Protein AF-A0A7W4H7L4-F1 (afdb_monomer_lite)

pLDDT: mean 72.93, std 10.66, range [43.88, 87.19]

Sequence (113 aa):
MLRQSKQPKKKPKYQSTIKRTLHYFLKANWKYKWYAIALLIVTPIVIFVRQILSPLVIANVIGILSSAGPEDFINNGNIFQIPLVQKILPQGIFLFLCQLVGSAIFGNLRVYL

Secondary structure (DSSP, 8-state):
------PPP-------HHHHHHHHHHHHGGGGHHHHHHHHHHHHHHHHIIIIIHHHHHHHHHHHHHT--GGGT--SS-GGG-HHHHHHHHHHHHHHHHHHHHHHHHHHHHHH-

Structure (mmCIF, N/CA/C/O backbone):
data_AF-A0A7W4H7L4-F1
#
_entry.id   AF-A0A7W4H7L4-F1
#
loop_
_atom_site.group_PDB
_atom_site.id
_atom_site.type_symbol
_atom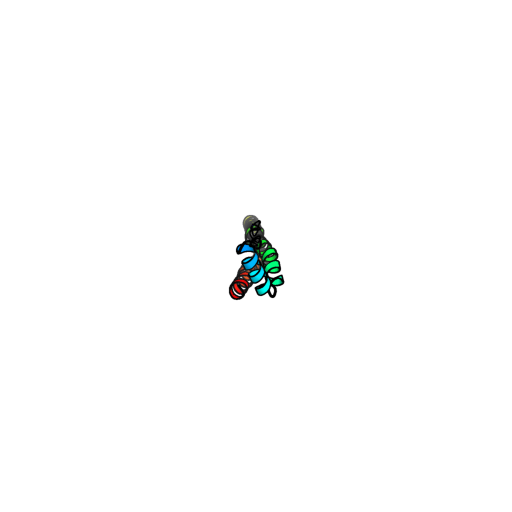_site.label_atom_id
_atom_site.label_alt_id
_atom_site.label_comp_id
_atom_site.label_asym_id
_atom_site.label_entity_id
_atom_site.label_seq_id
_atom_site.pdbx_PDB_ins_code
_atom_site.Cartn_x
_atom_site.Cartn_y
_atom_site.Cartn_z
_atom_site.occupancy
_atom_site.B_iso_or_equiv
_atom_site.auth_seq_id
_atom_site.auth_comp_id
_atom_site.auth_asym_id
_atom_site.auth_atom_id
_atom_site.pdbx_PDB_model_num
ATOM 1 N N . MET A 1 1 ? -50.393 24.344 62.918 1.00 46.78 1 MET A N 1
ATOM 2 C CA . MET A 1 1 ? -49.789 23.217 62.169 1.00 46.78 1 MET A CA 1
ATOM 3 C C . MET A 1 1 ? -49.052 23.770 60.954 1.00 46.78 1 MET A C 1
ATOM 5 O O . MET A 1 1 ? -49.694 24.201 60.005 1.00 46.78 1 MET A O 1
ATOM 9 N N . LEU A 1 2 ? -47.720 23.846 61.007 1.00 49.31 2 LEU A N 1
ATOM 10 C CA . LEU A 1 2 ? -46.892 24.377 59.915 1.00 49.31 2 LEU A CA 1
ATOM 11 C C . LEU A 1 2 ? -46.731 23.305 58.823 1.00 49.31 2 LEU A C 1
ATOM 13 O O . LEU A 1 2 ? -46.200 22.227 59.084 1.00 49.31 2 LEU A O 1
ATOM 17 N N . ARG A 1 3 ? -47.212 23.584 57.603 1.00 56.03 3 ARG A N 1
ATOM 18 C CA . ARG A 1 3 ? -47.031 22.711 56.431 1.00 56.03 3 ARG A CA 1
ATOM 19 C C . ARG A 1 3 ? -45.551 22.689 56.046 1.00 56.03 3 ARG A C 1
ATOM 21 O O . ARG A 1 3 ? -45.026 23.686 55.559 1.00 56.03 3 ARG A O 1
ATOM 28 N N . GLN A 1 4 ? -44.888 21.549 56.231 1.00 56.50 4 GLN A N 1
ATOM 29 C CA . GLN A 1 4 ? -43.551 21.331 55.685 1.00 56.50 4 GLN A CA 1
ATOM 30 C C . GLN A 1 4 ? -43.611 21.332 54.151 1.00 56.50 4 GLN A C 1
ATOM 32 O O . GLN A 1 4 ? -44.247 20.481 53.527 1.00 56.50 4 GLN A O 1
ATOM 37 N N . SER A 1 5 ? -42.936 22.310 53.552 1.00 58.16 5 SER A N 1
ATOM 38 C CA . SER A 1 5 ? -42.628 22.360 52.124 1.00 58.16 5 SER A CA 1
ATOM 39 C C . SER A 1 5 ? -41.819 21.114 51.739 1.00 58.16 5 SER A C 1
ATOM 41 O O . SER A 1 5 ? -40.677 20.941 52.168 1.00 58.16 5 SER A O 1
ATOM 43 N N . LYS A 1 6 ? -42.419 20.210 50.951 1.00 61.72 6 LYS A N 1
ATOM 44 C CA . LYS A 1 6 ? -41.695 19.097 50.323 1.00 61.72 6 LYS A CA 1
ATOM 45 C C . LYS A 1 6 ? -40.703 19.694 49.328 1.00 61.72 6 LYS A C 1
ATOM 47 O O . LYS A 1 6 ? -41.104 20.149 48.259 1.00 61.72 6 LYS A O 1
ATOM 52 N N . GLN A 1 7 ? -39.415 19.675 49.666 1.00 65.56 7 GLN A N 1
ATOM 53 C CA . GLN A 1 7 ? -38.375 20.067 48.721 1.00 65.56 7 GLN A CA 1
ATOM 54 C C . GLN A 1 7 ? -38.449 19.201 47.449 1.00 65.56 7 GLN A C 1
ATOM 56 O O . GLN A 1 7 ? -38.668 17.986 47.541 1.00 65.56 7 GLN A O 1
ATOM 61 N N . PRO A 1 8 ? -38.268 19.789 46.253 1.00 59.06 8 PRO A N 1
ATOM 62 C CA . PRO A 1 8 ? -38.293 19.035 45.011 1.00 59.06 8 PRO A CA 1
ATOM 63 C C . PRO A 1 8 ? -37.125 18.044 44.995 1.00 59.06 8 PRO A C 1
ATOM 65 O O . PRO A 1 8 ? -35.958 18.430 45.074 1.00 59.06 8 PRO A O 1
ATOM 68 N N . LYS A 1 9 ? -37.435 16.745 44.883 1.00 63.28 9 LYS A N 1
ATOM 69 C CA . LYS A 1 9 ? -36.433 15.693 44.664 1.00 63.28 9 LYS A CA 1
ATOM 70 C C . LYS A 1 9 ? -35.585 16.086 43.449 1.00 63.28 9 LYS A C 1
ATOM 72 O O . LYS A 1 9 ? -36.120 16.203 42.345 1.00 63.28 9 LYS A O 1
ATOM 77 N N . LYS A 1 10 ? -34.275 16.294 43.645 1.00 58.47 10 LYS A N 1
ATOM 78 C CA . LYS A 1 10 ? -33.313 16.523 42.554 1.00 58.47 10 LYS A CA 1
ATOM 79 C C . LYS A 1 10 ? -33.502 15.418 41.512 1.00 58.47 10 LYS A C 1
ATOM 81 O O . LYS A 1 10 ? -33.266 14.248 41.808 1.00 58.47 10 LYS A O 1
ATOM 86 N N . LYS A 1 11 ? -33.950 15.782 40.304 1.00 57.66 11 LYS A N 1
ATOM 87 C CA . LYS A 1 11 ? -34.013 14.847 39.174 1.00 57.66 11 LYS A CA 1
ATOM 88 C C . LYS A 1 11 ? -32.600 14.284 38.966 1.00 57.66 11 LYS A C 1
ATOM 90 O O . LYS A 1 11 ? -31.651 15.074 39.017 1.00 57.66 11 LYS A O 1
ATOM 95 N N . PRO A 1 12 ? -32.427 12.962 38.771 1.00 58.09 12 PRO A N 1
ATOM 96 C CA . PRO A 1 12 ? -31.110 12.407 38.497 1.00 58.09 12 PRO A CA 1
ATOM 97 C C . PRO A 1 12 ? -30.543 13.163 37.300 1.00 58.09 12 PRO A C 1
ATOM 99 O O . PRO A 1 12 ? -31.229 13.337 36.291 1.00 58.09 12 PRO A O 1
ATOM 102 N N . LYS A 1 13 ? -29.329 13.697 37.460 1.00 57.81 13 LYS A N 1
ATOM 103 C CA . LYS A 1 13 ? -28.615 14.438 36.421 1.00 57.81 13 LYS A CA 1
ATOM 104 C C . LYS A 1 13 ? -28.543 13.491 35.228 1.00 57.81 13 LYS A C 1
ATOM 106 O O . LYS A 1 13 ? -27.783 12.528 35.288 1.00 57.81 13 LYS A O 1
ATOM 111 N N . TYR A 1 14 ? -29.397 13.697 34.222 1.00 54.53 14 TYR A N 1
ATOM 112 C CA . TYR A 1 14 ? -29.407 12.900 33.002 1.00 54.53 14 TYR A CA 1
ATOM 113 C C . TYR A 1 14 ? -27.985 12.986 32.453 1.00 54.53 14 TYR A C 1
ATOM 115 O O . TYR A 1 14 ? -27.587 14.010 31.896 1.00 54.53 14 TYR A O 1
ATOM 123 N N . GLN A 1 15 ? -27.169 11.953 32.685 1.00 59.53 15 GLN A N 1
ATOM 124 C CA . GLN A 1 15 ? -25.965 11.782 31.897 1.00 59.53 15 GLN A CA 1
ATOM 125 C C . GLN A 1 15 ? -26.483 11.750 30.469 1.00 59.53 15 GLN A C 1
ATOM 127 O O . GLN A 1 15 ? -27.313 10.895 30.159 1.00 59.53 15 GLN A O 1
ATOM 132 N N . SER A 1 16 ? -26.102 12.774 29.697 1.00 68.69 16 SER A N 1
ATOM 133 C CA . SER A 1 16 ? -26.585 13.041 28.343 1.00 68.69 16 SER A CA 1
ATOM 134 C C . SER A 1 16 ? -26.885 11.731 27.627 1.00 68.69 16 SER A C 1
ATOM 136 O O . SER A 1 16 ? -26.043 10.8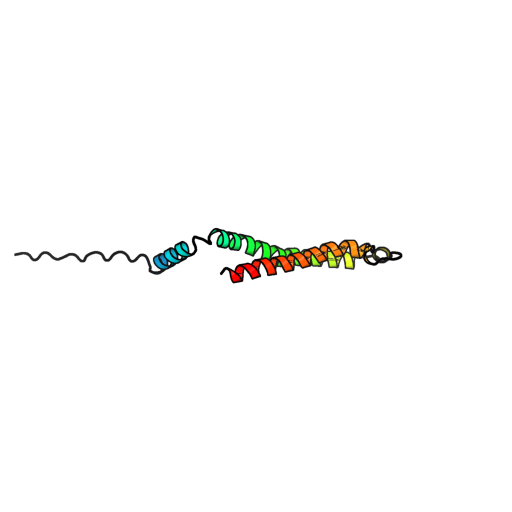33 27.653 1.00 68.69 16 SER A O 1
ATOM 138 N N . THR A 1 17 ? -28.064 11.597 27.020 1.00 71.69 17 THR A N 1
ATOM 139 C CA . THR A 1 17 ? -28.467 10.407 26.254 1.00 71.69 17 THR A CA 1
ATOM 140 C C . THR A 1 17 ? -27.333 9.923 25.345 1.00 71.69 17 THR A C 1
ATOM 142 O O . THR A 1 17 ? -27.084 8.728 25.259 1.00 71.69 17 THR A O 1
ATOM 145 N N . ILE A 1 18 ? -26.539 10.860 24.814 1.00 73.19 18 ILE A N 1
ATOM 146 C CA . ILE A 1 18 ? -25.307 10.632 24.052 1.00 73.19 18 ILE A CA 1
ATOM 147 C C . ILE A 1 18 ? -24.288 9.767 24.810 1.00 73.19 18 ILE A C 1
ATOM 149 O O . ILE A 1 18 ? -23.780 8.807 24.246 1.00 73.19 18 ILE A O 1
ATOM 153 N N . LYS A 1 19 ? -24.001 10.040 26.090 1.00 73.94 19 LYS A N 1
ATOM 154 C CA . LYS A 1 19 ? -23.099 9.213 26.914 1.00 73.94 19 LYS A CA 1
ATOM 155 C C . LYS A 1 19 ? -23.636 7.798 27.102 1.00 73.94 19 LYS A C 1
ATOM 157 O O . LYS A 1 19 ? -22.854 6.854 27.054 1.00 73.94 19 LYS A O 1
ATOM 162 N N . ARG A 1 20 ? -24.949 7.639 27.302 1.00 73.06 20 ARG A N 1
ATOM 163 C CA . ARG A 1 20 ? -25.569 6.312 27.454 1.00 73.06 20 ARG A CA 1
ATOM 164 C C . ARG A 1 20 ? -25.500 5.533 26.144 1.00 73.06 20 ARG A C 1
ATOM 166 O O . ARG A 1 20 ? -25.060 4.390 26.151 1.00 73.06 20 ARG A O 1
ATOM 173 N N . THR A 1 21 ? -25.847 6.168 25.028 1.00 77.94 21 THR A N 1
ATOM 174 C CA . THR A 1 21 ? -25.764 5.572 23.690 1.00 77.94 21 THR A CA 1
ATOM 175 C C . THR A 1 21 ? -24.326 5.214 23.329 1.00 77.94 21 THR A C 1
ATOM 177 O O . THR A 1 21 ? -24.070 4.089 22.914 1.00 77.94 21 THR A O 1
ATOM 180 N N . LEU A 1 22 ? -23.367 6.110 23.576 1.00 76.25 22 LEU A N 1
ATOM 181 C CA . LEU A 1 22 ? -21.948 5.858 23.330 1.00 76.25 22 LEU A CA 1
ATOM 182 C C . LEU A 1 22 ? -21.419 4.717 24.209 1.00 76.25 22 LEU A C 1
ATOM 184 O O . LEU A 1 22 ? -20.654 3.885 23.734 1.00 76.25 22 LEU A O 1
ATOM 188 N N . HIS A 1 23 ? -21.861 4.630 25.467 1.00 78.31 23 HIS A N 1
ATOM 189 C CA . HIS A 1 23 ? -21.506 3.526 26.356 1.00 78.31 23 HIS A CA 1
ATOM 190 C C . HIS A 1 23 ? -22.032 2.179 25.845 1.00 78.31 23 HIS A C 1
ATOM 192 O O . HIS A 1 23 ? -21.267 1.216 25.797 1.00 78.31 23 HIS A O 1
ATOM 198 N N . TYR A 1 24 ? -23.296 2.100 25.413 1.00 78.00 24 TYR A N 1
ATOM 199 C CA . TYR A 1 24 ? -23.836 0.874 24.818 1.00 78.00 24 TYR A CA 1
ATOM 200 C C . TYR A 1 24 ? -23.149 0.526 23.496 1.00 78.00 24 TYR A C 1
ATOM 202 O O . TYR A 1 24 ? -22.828 -0.639 23.277 1.00 78.00 24 TYR A O 1
ATOM 210 N N . PHE A 1 25 ? -22.843 1.522 22.665 1.00 73.81 25 PHE A N 1
ATOM 211 C CA . PHE A 1 25 ? -22.116 1.333 21.413 1.00 73.81 25 PHE A CA 1
ATOM 212 C C . PHE A 1 25 ? -20.698 0.795 21.653 1.00 73.81 25 PHE A C 1
ATOM 214 O O . PHE A 1 25 ? -20.293 -0.180 21.029 1.00 73.81 25 PHE A O 1
ATOM 221 N N . LEU A 1 26 ? -19.961 1.363 22.612 1.00 73.25 26 LEU A N 1
ATOM 222 C CA . LEU A 1 26 ? -18.634 0.887 23.018 1.00 73.25 26 LEU A CA 1
ATOM 223 C C . LEU A 1 26 ? -18.672 -0.489 23.683 1.00 73.25 26 LEU A C 1
ATOM 225 O O . LEU A 1 26 ? -17.718 -1.250 23.542 1.00 73.25 26 LEU A O 1
ATOM 229 N N . LYS A 1 27 ? -19.740 -0.809 24.423 1.00 78.44 27 LYS A N 1
ATOM 230 C CA . LYS A 1 27 ? -19.918 -2.116 25.065 1.00 78.44 27 LYS A CA 1
ATOM 231 C C . LYS A 1 27 ? -20.234 -3.202 24.035 1.00 78.44 27 LYS A C 1
ATOM 233 O O . LYS A 1 27 ? -19.642 -4.272 24.101 1.00 78.44 27 LYS A O 1
ATOM 238 N N . ALA A 1 28 ? -21.097 -2.911 23.063 1.00 74.75 28 ALA A N 1
ATOM 239 C CA . ALA A 1 28 ? -21.418 -3.819 21.962 1.00 74.75 28 ALA A CA 1
ATOM 240 C C . ALA A 1 28 ? -20.212 -4.033 21.033 1.00 74.75 28 ALA A C 1
ATOM 242 O O . ALA A 1 28 ? -19.880 -5.164 20.688 1.00 74.75 28 ALA A O 1
ATOM 243 N N . ASN A 1 29 ? -19.484 -2.959 20.719 1.00 69.19 29 ASN A N 1
ATOM 244 C CA . ASN A 1 29 ? -18.285 -3.011 19.884 1.00 69.19 29 ASN A CA 1
ATOM 245 C C . ASN A 1 29 ? -17.005 -3.343 20.665 1.00 69.19 29 ASN A C 1
ATOM 247 O O . ASN A 1 29 ? -15.917 -3.329 20.090 1.00 69.19 29 ASN A O 1
ATOM 251 N N . TRP A 1 30 ? -17.099 -3.689 21.959 1.00 71.94 30 TRP A N 1
ATOM 252 C CA . TRP A 1 30 ? -15.927 -4.041 22.770 1.00 71.94 30 TRP A CA 1
ATOM 253 C C . TRP A 1 30 ? -15.180 -5.247 22.184 1.00 71.94 30 TRP A C 1
ATOM 255 O O . TRP A 1 30 ? -13.953 -5.309 22.230 1.00 71.94 30 TRP A O 1
ATOM 265 N N . LYS A 1 31 ? -15.920 -6.163 21.552 1.00 74.69 31 LYS A N 1
ATOM 266 C CA . LYS A 1 31 ? -15.378 -7.332 20.850 1.00 74.69 31 LYS A CA 1
ATOM 267 C C . LYS A 1 31 ? -14.486 -6.956 19.653 1.00 74.69 31 LYS A C 1
ATOM 269 O O . LYS A 1 31 ? -13.560 -7.695 19.341 1.00 74.69 31 LYS A O 1
ATOM 274 N N . TYR A 1 32 ? -14.710 -5.791 19.039 1.00 69.94 32 TYR A N 1
ATOM 275 C CA . TYR A 1 32 ? -14.014 -5.324 17.832 1.00 69.94 32 TYR A CA 1
ATOM 276 C C . TYR A 1 32 ? -13.005 -4.202 18.094 1.00 69.94 32 TYR A C 1
ATOM 278 O O . TYR A 1 32 ? -12.489 -3.593 17.165 1.00 69.94 32 TYR A O 1
ATOM 286 N N . LYS A 1 33 ? -12.675 -3.918 19.355 1.00 73.06 33 LYS A N 1
ATOM 287 C CA . LYS A 1 33 ? -11.742 -2.837 19.716 1.00 73.06 33 LYS A CA 1
ATOM 288 C C . LYS A 1 33 ? -10.381 -2.955 19.058 1.00 73.06 3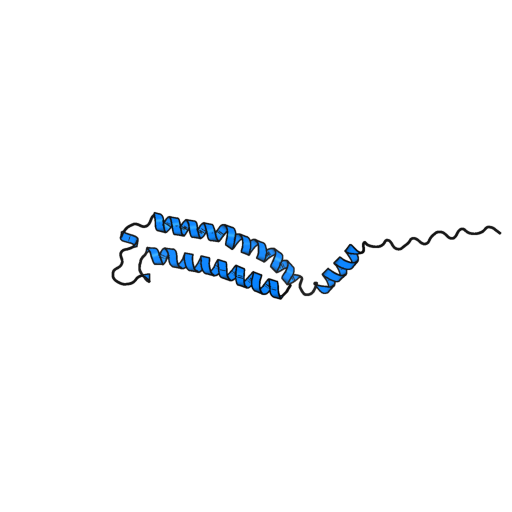3 LYS A C 1
ATOM 290 O O . LYS A 1 33 ? -9.846 -1.963 18.578 1.00 73.06 33 LYS A O 1
ATOM 295 N N . TRP A 1 34 ? -9.852 -4.171 19.017 1.00 76.19 34 TRP A N 1
ATOM 296 C CA . TRP A 1 34 ? -8.584 -4.462 18.361 1.00 76.19 34 TRP A CA 1
ATOM 297 C C . TRP A 1 34 ? -8.672 -4.261 16.849 1.00 76.19 34 TRP A C 1
ATOM 299 O O . TRP A 1 34 ? -7.746 -3.708 16.270 1.00 76.19 34 TRP A O 1
ATOM 309 N N . TYR A 1 35 ? -9.812 -4.592 16.235 1.00 74.50 35 TYR A N 1
ATOM 310 C CA . TYR A 1 35 ? -10.072 -4.299 14.824 1.00 74.50 35 TYR A CA 1
ATOM 311 C C . TYR A 1 35 ? -10.167 -2.798 14.561 1.00 74.50 35 TYR A C 1
ATOM 313 O O . TYR A 1 35 ? -9.582 -2.329 13.597 1.00 74.50 35 TYR A O 1
ATOM 321 N N . ALA A 1 36 ? -10.830 -2.028 15.427 1.00 74.19 36 ALA A N 1
ATOM 322 C CA . ALA A 1 36 ? -10.928 -0.576 15.291 1.00 74.19 36 ALA A CA 1
ATOM 323 C C . ALA A 1 36 ? -9.565 0.123 15.455 1.00 74.19 36 ALA A C 1
ATOM 325 O O . ALA A 1 36 ? -9.254 1.046 14.706 1.00 74.19 36 ALA A O 1
ATOM 326 N N . ILE A 1 37 ? -8.732 -0.332 16.398 1.00 79.31 37 ILE A N 1
ATOM 327 C CA . ILE A 1 37 ? -7.359 0.169 16.579 1.00 79.31 37 ILE A CA 1
ATOM 328 C C . ILE A 1 37 ? -6.487 -0.221 15.382 1.00 79.31 37 ILE A C 1
ATOM 330 O O . ILE A 1 37 ? -5.775 0.626 14.846 1.00 79.31 37 ILE A O 1
ATOM 334 N N . ALA A 1 38 ? -6.581 -1.472 14.924 1.00 79.81 38 ALA A N 1
ATOM 335 C CA . ALA A 1 38 ? -5.905 -1.919 13.713 1.00 79.81 38 ALA A CA 1
ATOM 336 C C . ALA A 1 38 ? -6.344 -1.081 12.506 1.00 79.81 38 ALA A C 1
ATOM 338 O O . ALA A 1 38 ? -5.494 -0.637 11.752 1.00 79.81 38 ALA A O 1
ATOM 339 N N . LEU A 1 39 ? -7.635 -0.762 12.372 1.00 78.19 39 LEU A N 1
ATOM 340 C CA . LEU A 1 39 ? -8.161 0.148 11.350 1.00 78.19 39 LEU A CA 1
ATOM 341 C C . LEU A 1 39 ? -7.468 1.507 11.414 1.00 78.19 39 LEU A C 1
ATOM 343 O O . LEU A 1 39 ? -6.977 2.002 10.405 1.00 78.19 39 LEU A O 1
ATOM 347 N N . LEU A 1 40 ? -7.430 2.102 12.607 1.00 82.44 40 LEU A N 1
ATOM 348 C CA . LEU A 1 40 ? -6.901 3.442 12.841 1.00 82.44 40 LEU A CA 1
ATOM 349 C C . LEU A 1 40 ? -5.416 3.552 12.494 1.00 82.44 40 LEU A C 1
ATOM 351 O O . LEU A 1 40 ? -4.984 4.603 12.036 1.00 82.44 40 LEU A O 1
ATOM 355 N N . ILE A 1 41 ? -4.654 2.476 12.690 1.00 83.06 41 ILE A N 1
ATOM 356 C CA . ILE A 1 41 ? -3.217 2.428 12.397 1.00 83.06 41 ILE A CA 1
ATOM 357 C C . ILE A 1 41 ? -2.964 2.009 10.943 1.00 83.06 41 ILE A C 1
ATOM 359 O O . ILE A 1 41 ? -2.163 2.626 10.248 1.00 83.06 41 ILE A O 1
ATOM 363 N N . VAL A 1 42 ? -3.659 0.985 10.448 1.00 81.88 42 VAL A N 1
ATOM 364 C CA . VAL A 1 42 ? -3.448 0.431 9.103 1.00 81.88 42 VAL A CA 1
ATOM 365 C C . VAL A 1 42 ? -3.935 1.398 8.025 1.00 81.88 42 VAL A C 1
ATOM 367 O O . VAL A 1 42 ? -3.281 1.538 6.998 1.00 81.88 42 VAL A O 1
ATOM 370 N N . THR A 1 43 ? -5.034 2.119 8.257 1.00 81.25 43 THR A N 1
ATOM 371 C CA . THR A 1 43 ? -5.594 3.076 7.286 1.00 81.25 43 THR A CA 1
ATOM 372 C C . THR A 1 43 ? -4.585 4.149 6.849 1.00 81.25 43 THR A C 1
ATOM 374 O O . THR A 1 43 ? -4.336 4.245 5.645 1.00 81.25 43 THR A O 1
ATOM 377 N N . PRO A 1 44 ? -3.953 4.935 7.747 1.00 84.62 44 PRO A N 1
ATOM 378 C CA . PRO A 1 44 ? -2.970 5.938 7.338 1.00 84.62 44 PRO A CA 1
ATOM 379 C C . PRO A 1 44 ? -1.724 5.317 6.701 1.00 84.62 44 PRO A C 1
ATOM 381 O O . PRO A 1 44 ? -1.184 5.898 5.765 1.00 84.62 44 PRO A O 1
ATOM 384 N N . ILE A 1 45 ? -1.302 4.123 7.131 1.00 84.56 45 ILE A N 1
ATOM 385 C CA . ILE A 1 45 ? -0.179 3.403 6.512 1.00 84.56 45 ILE A CA 1
ATOM 386 C C . ILE A 1 45 ? -0.512 3.039 5.062 1.00 84.56 45 ILE A C 1
ATOM 388 O O . ILE A 1 45 ? 0.275 3.310 4.159 1.00 84.56 45 ILE A O 1
ATOM 392 N N . VAL A 1 46 ? -1.689 2.467 4.807 1.00 82.31 46 VAL A N 1
ATOM 393 C CA . VAL A 1 46 ? -2.102 2.097 3.446 1.00 82.31 46 VAL A CA 1
ATOM 394 C C . VAL A 1 46 ? -2.263 3.340 2.568 1.00 82.31 46 VAL A C 1
ATOM 396 O O . VAL A 1 46 ? -1.868 3.319 1.401 1.00 82.31 46 VAL A O 1
ATOM 399 N N . ILE A 1 47 ? -2.794 4.436 3.121 1.00 83.56 47 ILE A N 1
ATOM 400 C CA . ILE A 1 47 ? -2.867 5.724 2.420 1.00 83.56 47 ILE A CA 1
ATOM 401 C C . ILE A 1 47 ? -1.458 6.217 2.076 1.00 83.56 47 ILE A C 1
ATOM 403 O O . ILE A 1 47 ? -1.219 6.573 0.928 1.00 83.56 47 ILE A O 1
ATOM 407 N N . PHE A 1 48 ? -0.511 6.177 3.013 1.00 85.25 48 PHE A N 1
ATOM 408 C CA . PHE A 1 48 ? 0.880 6.574 2.783 1.00 85.25 48 PHE A CA 1
ATOM 409 C C . PHE A 1 48 ? 1.541 5.741 1.673 1.00 85.25 48 PHE A C 1
ATOM 411 O O . PHE A 1 48 ? 2.128 6.289 0.740 1.00 85.25 48 PHE A O 1
ATOM 418 N N . VAL A 1 49 ? 1.384 4.415 1.711 1.00 84.06 49 VAL A N 1
ATOM 419 C CA . VAL A 1 49 ? 1.947 3.512 0.696 1.00 84.06 49 VAL A CA 1
ATOM 420 C C . VAL A 1 49 ? 1.378 3.802 -0.701 1.00 84.06 49 VAL A C 1
ATOM 422 O O . VAL A 1 49 ? 2.112 3.851 -1.693 1.00 84.06 49 VAL A O 1
ATOM 425 N N . ARG A 1 50 ? 0.069 4.048 -0.802 1.00 80.00 50 ARG A N 1
ATOM 426 C CA . ARG A 1 50 ? -0.574 4.351 -2.089 1.00 80.00 50 ARG A CA 1
ATOM 427 C C . ARG A 1 50 ? -0.290 5.759 -2.598 1.00 80.00 50 ARG A C 1
ATOM 429 O O . ARG A 1 50 ? -0.085 5.923 -3.791 1.00 80.00 50 ARG A O 1
ATOM 436 N N . GLN A 1 51 ? -0.312 6.763 -1.728 1.00 83.00 51 GLN A N 1
ATOM 437 C CA . GLN A 1 51 ? -0.275 8.167 -2.144 1.00 83.00 51 GLN A CA 1
ATOM 438 C C . GLN A 1 51 ? 1.137 8.748 -2.202 1.00 83.00 51 GLN A C 1
ATOM 440 O O . GLN A 1 51 ? 1.342 9.737 -2.891 1.00 83.00 51 GLN A O 1
ATOM 445 N N . ILE A 1 52 ? 2.108 8.164 -1.493 1.00 84.38 52 ILE A N 1
ATOM 446 C CA . ILE A 1 52 ? 3.475 8.705 -1.416 1.00 84.38 52 ILE A CA 1
ATOM 447 C C . ILE A 1 52 ? 4.479 7.724 -2.018 1.00 84.38 52 ILE A C 1
ATOM 449 O O . ILE A 1 52 ? 5.209 8.081 -2.942 1.00 84.38 52 ILE A O 1
ATOM 453 N N . LEU A 1 53 ? 4.484 6.467 -1.563 1.00 83.31 53 LEU A N 1
ATOM 454 C CA . LEU A 1 53 ? 5.423 5.457 -2.071 1.00 83.31 53 LEU A CA 1
ATOM 455 C C . LEU A 1 53 ? 5.153 5.081 -3.531 1.00 83.31 53 LEU A C 1
ATOM 457 O O . LEU A 1 53 ? 6.100 4.954 -4.301 1.00 83.31 53 LEU A O 1
ATOM 461 N N . SER A 1 54 ? 3.888 4.924 -3.938 1.00 81.81 54 SER A N 1
ATOM 462 C CA . SER A 1 54 ? 3.587 4.538 -5.326 1.00 81.81 54 SER A CA 1
ATOM 463 C C . SER A 1 54 ? 4.040 5.602 -6.343 1.00 81.81 54 SER A C 1
ATOM 465 O O . SER A 1 54 ? 4.760 5.238 -7.273 1.00 81.81 54 SER A O 1
ATOM 467 N N . PRO A 1 55 ? 3.737 6.908 -6.173 1.00 86.31 55 PRO A N 1
ATOM 468 C CA . PRO A 1 55 ? 4.269 7.945 -7.061 1.00 86.31 55 PRO A CA 1
ATOM 469 C C . PRO A 1 55 ? 5.796 8.031 -7.058 1.00 86.31 55 PRO A C 1
ATOM 471 O O . PRO A 1 55 ? 6.388 8.254 -8.109 1.00 86.31 55 PRO A O 1
ATOM 474 N N . LEU A 1 56 ? 6.442 7.812 -5.909 1.00 87.19 56 LEU A N 1
ATOM 475 C CA . LEU A 1 56 ? 7.902 7.823 -5.807 1.00 87.19 56 LEU A CA 1
ATOM 476 C C . LEU A 1 56 ? 8.543 6.702 -6.638 1.00 87.19 56 LEU A C 1
ATOM 478 O O . LEU A 1 56 ? 9.511 6.934 -7.358 1.00 87.19 56 LEU A O 1
ATOM 482 N N . VAL A 1 57 ? 7.982 5.493 -6.573 1.00 86.00 57 VAL A N 1
ATOM 483 C CA . VAL A 1 57 ? 8.457 4.361 -7.379 1.00 86.00 57 VAL A CA 1
ATOM 484 C C . VAL A 1 57 ? 8.205 4.613 -8.864 1.00 86.00 57 VAL A C 1
ATOM 486 O O . VAL A 1 57 ? 9.089 4.356 -9.671 1.00 86.00 57 VAL A O 1
ATOM 489 N N . ILE A 1 58 ? 7.055 5.185 -9.233 1.00 84.75 58 ILE A N 1
ATOM 490 C CA . ILE A 1 58 ? 6.770 5.573 -10.624 1.00 84.75 58 ILE A CA 1
ATOM 491 C C . ILE A 1 58 ? 7.784 6.611 -11.121 1.00 84.75 58 ILE A C 1
ATOM 493 O O . ILE A 1 58 ? 8.307 6.466 -12.223 1.00 84.75 58 ILE A O 1
ATOM 497 N N . ALA A 1 59 ? 8.113 7.618 -10.310 1.00 87.00 59 ALA A N 1
ATOM 498 C CA . ALA A 1 59 ? 9.132 8.606 -10.654 1.00 87.00 59 ALA A CA 1
ATOM 499 C C . ALA A 1 59 ? 10.504 7.952 -10.878 1.00 87.00 59 ALA A C 1
ATOM 501 O O . ALA A 1 59 ? 11.207 8.313 -11.819 1.00 87.00 59 ALA A O 1
ATOM 502 N N . ASN A 1 60 ? 10.857 6.947 -10.072 1.00 86.19 60 ASN A N 1
ATOM 503 C CA . ASN A 1 60 ? 12.090 6.186 -10.253 1.00 86.19 60 ASN A CA 1
ATOM 504 C C . ASN A 1 60 ? 12.077 5.343 -11.541 1.00 86.19 60 ASN A C 1
ATOM 506 O O . ASN A 1 60 ? 13.062 5.343 -12.273 1.00 86.19 60 ASN A O 1
ATOM 510 N N . VAL A 1 61 ? 10.957 4.681 -11.864 1.00 83.88 61 VAL A N 1
ATOM 511 C CA . VAL A 1 61 ? 10.784 3.956 -13.138 1.00 83.88 61 VAL A CA 1
ATOM 512 C C . VAL A 1 61 ? 10.960 4.908 -14.322 1.00 83.88 61 VAL A C 1
ATOM 514 O O . VAL A 1 61 ? 11.697 4.596 -15.253 1.00 83.88 61 VAL A O 1
ATOM 517 N N . ILE A 1 62 ? 10.319 6.081 -14.279 1.00 84.06 62 ILE A N 1
ATOM 518 C CA . ILE A 1 62 ? 10.446 7.109 -15.321 1.00 84.06 62 ILE A CA 1
ATOM 519 C C . ILE A 1 62 ? 11.893 7.597 -15.417 1.00 84.06 62 ILE A C 1
ATOM 521 O O . ILE A 1 62 ? 12.404 7.738 -16.522 1.00 84.06 62 ILE A O 1
ATOM 525 N N . GLY A 1 63 ? 12.569 7.807 -14.286 1.00 8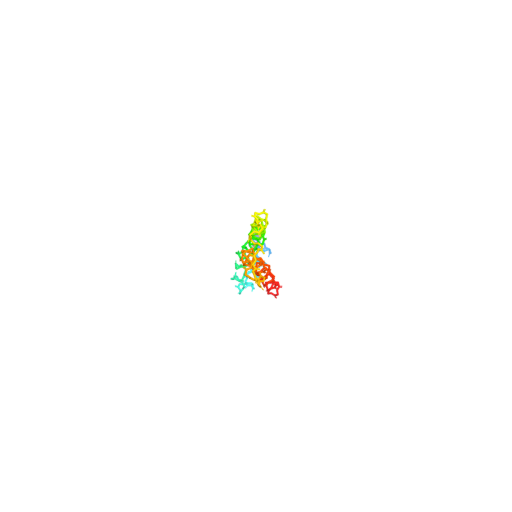3.38 63 GLY A N 1
ATOM 526 C CA . GLY A 1 63 ? 13.981 8.182 -14.246 1.00 83.38 63 GLY A CA 1
ATOM 527 C C . GLY A 1 63 ? 14.875 7.148 -14.929 1.00 83.38 63 GLY A C 1
ATOM 528 O O . GLY A 1 63 ? 15.657 7.509 -15.801 1.00 83.38 63 GLY A O 1
ATOM 529 N N . ILE A 1 64 ? 14.696 5.864 -14.604 1.00 82.12 64 ILE A N 1
ATOM 530 C CA . ILE A 1 64 ? 15.437 4.747 -15.209 1.00 82.12 64 ILE A CA 1
ATOM 531 C C . ILE A 1 64 ? 15.169 4.654 -16.716 1.00 82.12 64 ILE A C 1
ATOM 533 O O . ILE A 1 64 ? 16.101 4.444 -17.485 1.00 82.12 64 ILE A O 1
ATOM 537 N N . LEU A 1 65 ? 13.915 4.827 -17.145 1.00 80.81 65 LEU A N 1
ATOM 538 C CA . LEU A 1 65 ? 13.546 4.852 -18.564 1.00 80.81 65 LEU A CA 1
ATOM 539 C C . LEU A 1 65 ? 14.145 6.060 -19.292 1.00 80.81 65 LEU A C 1
ATOM 541 O O . LEU A 1 65 ? 14.594 5.932 -20.425 1.00 80.81 65 LEU A O 1
ATOM 545 N N . SER A 1 66 ? 14.161 7.224 -18.643 1.00 78.81 66 SER A N 1
ATOM 546 C CA . SER A 1 66 ? 14.696 8.465 -19.203 1.00 78.81 66 SER A CA 1
ATOM 547 C C . SER A 1 66 ? 16.221 8.473 -19.281 1.00 78.81 66 SER A C 1
ATOM 549 O O . SER A 1 66 ? 16.766 9.194 -20.112 1.00 78.81 66 SER A O 1
ATOM 551 N N . SER A 1 67 ? 16.908 7.728 -18.413 1.00 80.12 67 SER A N 1
ATOM 552 C CA . SER A 1 67 ? 18.368 7.598 -18.414 1.00 80.12 67 SER A CA 1
ATOM 553 C C . SER A 1 67 ? 18.867 6.368 -19.175 1.00 80.12 67 SER A C 1
ATOM 555 O O . SER A 1 67 ? 20.071 6.129 -19.184 1.00 80.12 67 SER A O 1
ATOM 557 N N . ALA A 1 68 ? 17.970 5.552 -19.737 1.00 76.50 68 ALA A N 1
ATOM 558 C CA . ALA A 1 68 ? 18.338 4.310 -20.407 1.00 76.50 68 ALA A CA 1
ATOM 559 C C . ALA A 1 68 ? 19.093 4.601 -21.712 1.00 76.50 68 ALA A C 1
ATOM 561 O O . ALA A 1 68 ? 18.564 5.255 -22.614 1.00 76.50 68 ALA A O 1
ATOM 562 N N . GLY A 1 69 ? 20.325 4.101 -21.807 1.00 74.94 69 GLY A N 1
ATOM 563 C CA . GLY A 1 69 ? 21.128 4.149 -23.028 1.00 74.94 69 GLY A CA 1
ATOM 564 C C . GLY A 1 69 ? 20.795 2.992 -23.982 1.00 74.94 69 GLY A C 1
ATOM 565 O O . GLY A 1 69 ? 20.166 2.017 -23.563 1.00 74.94 69 GLY A O 1
ATOM 566 N N . PRO A 1 70 ? 21.208 3.050 -25.263 1.00 65.00 70 PRO A N 1
ATOM 567 C CA . PRO A 1 70 ? 21.008 1.967 -26.236 1.00 65.00 70 PRO A CA 1
ATOM 568 C C . PRO A 1 70 ? 21.472 0.589 -25.733 1.00 65.00 70 PRO A C 1
ATOM 570 O O . PRO A 1 70 ? 20.836 -0.424 -26.006 1.00 65.00 70 PRO A O 1
ATOM 573 N N . GLU A 1 71 ? 22.545 0.555 -24.949 1.00 69.25 71 GLU A N 1
ATOM 574 C CA . GLU A 1 71 ? 23.136 -0.620 -24.311 1.00 69.25 71 GLU A CA 1
ATOM 575 C C . GLU A 1 71 ? 22.224 -1.311 -23.283 1.00 69.25 71 GLU A C 1
ATOM 577 O O . GLU A 1 71 ? 22.308 -2.527 -23.122 1.00 69.25 71 GLU A O 1
ATOM 582 N N . ASP A 1 72 ? 21.309 -0.583 -22.635 1.00 65.00 72 ASP A N 1
ATOM 583 C CA . ASP A 1 72 ? 20.345 -1.156 -21.685 1.00 65.00 72 ASP A CA 1
ATOM 584 C C . ASP A 1 72 ? 19.209 -1.924 -22.394 1.00 65.00 72 ASP A C 1
ATOM 586 O O . ASP A 1 72 ? 18.474 -2.671 -21.739 1.00 65.00 72 ASP A O 1
ATOM 590 N N . PHE A 1 73 ? 19.067 -1.760 -23.718 1.00 64.44 73 PHE A N 1
ATOM 591 C CA . PHE A 1 73 ? 18.078 -2.445 -24.561 1.00 64.44 73 PHE A CA 1
ATOM 592 C C . PHE A 1 73 ? 18.659 -3.633 -25.342 1.00 64.44 73 PHE A C 1
ATOM 594 O O . PHE A 1 73 ? 17.899 -4.429 -25.896 1.00 64.44 73 PHE A O 1
ATOM 601 N N . ILE A 1 74 ? 19.987 -3.770 -25.402 1.00 61.88 74 ILE A N 1
ATOM 602 C CA . ILE A 1 74 ? 20.657 -4.767 -26.244 1.00 61.88 74 ILE A CA 1
ATOM 603 C C . ILE A 1 74 ? 20.911 -6.046 -25.436 1.00 61.88 74 ILE A C 1
ATOM 605 O O . ILE A 1 74 ? 21.759 -6.087 -24.548 1.00 61.88 74 ILE A O 1
ATOM 609 N N . ASN A 1 75 ? 20.188 -7.123 -25.766 1.00 62.06 75 ASN A N 1
ATOM 610 C CA . ASN A 1 75 ? 20.521 -8.485 -25.341 1.00 62.06 75 ASN A CA 1
ATOM 611 C C . ASN A 1 75 ? 20.113 -9.522 -26.413 1.00 62.06 75 ASN A C 1
ATOM 613 O O . ASN A 1 75 ? 19.085 -9.389 -27.073 1.00 62.06 75 ASN A O 1
ATOM 617 N N . ASN A 1 76 ? 20.926 -10.568 -26.562 1.00 60.09 76 ASN A N 1
ATOM 618 C CA . ASN A 1 76 ? 20.987 -11.522 -27.673 1.00 60.09 76 ASN A CA 1
ATOM 619 C C . ASN A 1 76 ? 19.978 -12.691 -27.618 1.00 60.09 76 ASN A C 1
ATOM 621 O O . ASN A 1 76 ? 20.214 -13.719 -28.251 1.00 60.09 76 ASN A O 1
ATOM 625 N N . GLY A 1 77 ? 18.844 -12.586 -26.913 1.00 63.16 77 GLY A N 1
ATOM 626 C CA . GLY A 1 77 ? 17.842 -13.657 -27.046 1.00 63.16 77 GLY A CA 1
ATOM 627 C C . GLY A 1 77 ? 16.609 -13.659 -26.146 1.00 63.16 77 GLY A C 1
ATOM 628 O O . GLY A 1 77 ? 15.624 -14.282 -26.531 1.00 63.16 77 GLY A O 1
ATOM 629 N N . ASN A 1 78 ? 16.605 -12.995 -24.979 1.00 72.69 78 ASN A N 1
ATOM 630 C CA . ASN A 1 78 ? 15.445 -13.022 -24.075 1.00 72.69 78 ASN A CA 1
ATOM 631 C C . ASN A 1 78 ? 15.102 -11.649 -23.470 1.00 72.69 78 ASN A C 1
ATOM 633 O O . ASN A 1 78 ? 15.946 -10.977 -22.881 1.00 72.69 78 ASN A O 1
ATOM 637 N N . ILE A 1 79 ? 13.820 -11.288 -23.526 1.00 68.94 79 ILE A N 1
ATOM 638 C CA . ILE A 1 79 ? 13.245 -10.035 -23.005 1.00 68.94 79 ILE A CA 1
ATOM 639 C C . ILE A 1 79 ? 13.410 -9.867 -21.486 1.00 68.94 79 ILE A C 1
ATOM 641 O O . ILE A 1 79 ? 13.581 -8.752 -21.007 1.00 68.94 79 ILE A O 1
ATOM 645 N N . PHE A 1 80 ? 13.441 -10.961 -20.718 1.00 69.94 80 PHE A N 1
ATOM 646 C CA . PHE A 1 80 ? 13.674 -10.918 -19.263 1.00 69.94 80 PHE A CA 1
ATOM 647 C C . PHE A 1 80 ? 15.142 -10.695 -18.867 1.00 6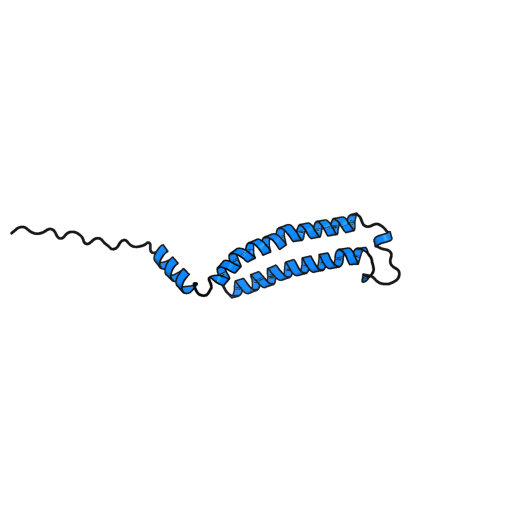9.94 80 PHE A C 1
ATOM 649 O O . PHE A 1 80 ? 15.442 -10.450 -17.698 1.00 69.94 80 PHE A O 1
ATOM 656 N N . GLN A 1 81 ? 16.066 -10.810 -19.822 1.00 68.00 81 GLN A N 1
ATOM 657 C CA . GLN A 1 81 ? 17.496 -10.575 -19.609 1.00 68.00 81 GLN A CA 1
ATOM 658 C C . GLN A 1 81 ? 17.921 -9.172 -20.046 1.00 68.00 81 GLN A C 1
ATOM 660 O O . GLN A 1 81 ? 19.084 -8.806 -19.885 1.00 68.00 81 GLN A O 1
ATOM 665 N N . ILE A 1 82 ? 16.991 -8.379 -20.584 1.00 76.56 82 ILE A N 1
ATOM 666 C CA . ILE A 1 82 ? 17.231 -6.970 -20.876 1.00 76.56 82 ILE A CA 1
ATOM 667 C C . ILE A 1 82 ? 17.502 -6.258 -19.537 1.00 76.56 82 ILE A C 1
ATOM 669 O O . ILE A 1 82 ? 16.635 -6.298 -18.652 1.00 76.56 82 ILE A O 1
ATOM 673 N N . PRO A 1 83 ? 18.667 -5.602 -19.366 1.00 74.06 83 PRO A N 1
ATOM 674 C CA . PRO A 1 83 ? 19.039 -4.918 -18.125 1.00 74.06 83 PRO A CA 1
ATOM 675 C C . PRO A 1 83 ? 17.965 -3.944 -17.631 1.00 74.06 83 PRO A C 1
ATOM 677 O O . PRO A 1 83 ? 17.681 -3.867 -16.435 1.00 74.06 83 PRO A O 1
ATOM 680 N N . LEU A 1 84 ? 17.305 -3.244 -18.556 1.00 76.50 84 LEU A N 1
ATOM 681 C CA . LEU A 1 84 ? 16.205 -2.336 -18.254 1.00 76.50 84 LEU A CA 1
ATOM 682 C C . LEU A 1 84 ? 14.983 -3.045 -17.647 1.00 76.50 84 LEU A C 1
ATOM 684 O O . LEU A 1 84 ? 14.426 -2.591 -16.646 1.00 76.50 84 LEU A O 1
ATOM 688 N N . VAL A 1 85 ? 14.585 -4.186 -18.215 1.00 76.88 85 VAL A N 1
ATOM 689 C CA . VAL A 1 85 ? 13.438 -4.971 -17.731 1.00 76.88 85 VAL A CA 1
ATOM 690 C C . VAL A 1 85 ? 13.718 -5.500 -16.328 1.00 76.88 85 VAL A C 1
ATOM 692 O O . VAL A 1 85 ? 12.843 -5.435 -15.471 1.00 76.88 85 VAL A O 1
ATOM 695 N N . GLN A 1 86 ? 14.945 -5.934 -16.040 1.00 78.94 86 GLN A N 1
ATOM 696 C CA . GLN A 1 86 ? 15.328 -6.390 -14.700 1.00 78.94 86 GLN A CA 1
ATOM 697 C C . GLN A 1 86 ? 15.281 -5.277 -13.647 1.00 78.94 86 GLN A C 1
ATOM 699 O O . GLN A 1 86 ? 14.943 -5.541 -12.494 1.00 78.94 86 GLN A O 1
ATOM 704 N N . LYS A 1 87 ? 15.573 -4.031 -14.034 1.00 79.69 87 LYS A N 1
ATOM 705 C CA . LYS A 1 87 ? 15.481 -2.865 -13.143 1.00 79.69 87 LYS A CA 1
ATOM 706 C C . LYS A 1 87 ? 14.020 -2.466 -12.869 1.00 79.69 87 LYS A C 1
ATOM 708 O O . LYS A 1 87 ? 13.693 -2.081 -11.747 1.00 79.69 87 LYS A O 1
ATOM 713 N N . ILE A 1 88 ? 13.138 -2.584 -13.865 1.00 82.69 88 ILE A N 1
ATOM 714 C CA . ILE A 1 88 ? 11.738 -2.120 -13.792 1.00 82.69 88 ILE A CA 1
ATOM 715 C C . ILE A 1 88 ? 10.788 -3.193 -13.242 1.00 82.69 88 ILE A C 1
ATOM 717 O O . ILE A 1 88 ? 9.841 -2.870 -12.525 1.00 82.69 88 ILE A O 1
ATOM 721 N N . LEU A 1 89 ? 11.027 -4.473 -13.532 1.00 83.75 89 LEU A N 1
ATOM 722 C CA . LEU A 1 89 ? 10.119 -5.568 -13.180 1.00 83.75 89 LEU A CA 1
ATOM 723 C C . LEU A 1 89 ? 9.851 -5.679 -11.662 1.00 83.75 89 LEU A C 1
ATOM 725 O O . LEU A 1 89 ? 8.677 -5.750 -11.287 1.00 83.75 89 LEU A O 1
ATOM 729 N N . PRO A 1 90 ? 10.857 -5.605 -10.763 1.00 86.12 90 PRO A N 1
ATOM 730 C CA . PRO A 1 90 ? 10.612 -5.609 -9.319 1.00 86.12 90 PRO A CA 1
ATOM 731 C C . PRO A 1 90 ? 9.780 -4.406 -8.861 1.00 86.12 90 PRO A C 1
ATOM 733 O O . PRO A 1 90 ? 8.938 -4.530 -7.972 1.00 86.12 90 PRO A O 1
ATOM 736 N N . GLN A 1 91 ? 9.982 -3.247 -9.493 1.00 83.38 91 GLN A N 1
ATOM 737 C CA . GLN A 1 91 ? 9.262 -2.011 -9.181 1.00 83.38 91 GLN A CA 1
ATOM 738 C C . GLN A 1 91 ? 7.795 -2.100 -9.626 1.00 83.38 91 GLN A C 1
ATOM 740 O O . GLN A 1 91 ? 6.897 -1.706 -8.883 1.00 83.38 91 GLN A O 1
ATOM 745 N N . GLY A 1 92 ? 7.533 -2.703 -10.789 1.00 84.19 92 GLY A N 1
ATOM 746 C CA . GLY A 1 92 ? 6.180 -2.997 -11.266 1.00 84.19 92 GLY A CA 1
ATOM 747 C C . GLY A 1 92 ? 5.433 -3.981 -10.362 1.00 84.19 92 GLY A C 1
ATOM 748 O O . GLY A 1 92 ? 4.283 -3.732 -9.997 1.00 84.19 92 GLY A O 1
ATOM 749 N N . ILE A 1 93 ? 6.098 -5.058 -9.927 1.00 86.31 93 ILE A N 1
ATOM 750 C CA . ILE A 1 93 ? 5.531 -6.017 -8.965 1.00 86.31 93 ILE A CA 1
ATOM 751 C C . ILE A 1 93 ? 5.209 -5.315 -7.641 1.00 86.31 93 ILE A C 1
ATOM 753 O O . ILE A 1 93 ? 4.122 -5.499 -7.095 1.00 86.31 93 ILE A O 1
ATOM 757 N N . PHE A 1 94 ? 6.111 -4.468 -7.142 1.00 84.62 94 PHE A N 1
ATOM 758 C CA . PHE A 1 94 ? 5.884 -3.697 -5.921 1.00 84.62 94 PHE A CA 1
ATOM 759 C C . PHE A 1 94 ? 4.650 -2.787 -6.024 1.00 84.62 94 PHE A C 1
ATOM 761 O O . PHE A 1 94 ? 3.818 -2.778 -5.115 1.00 84.62 94 PHE A O 1
ATOM 768 N N . LEU A 1 95 ? 4.488 -2.062 -7.135 1.00 83.62 95 LEU A N 1
ATOM 769 C CA . LEU A 1 95 ? 3.317 -1.213 -7.378 1.00 83.62 95 LEU A CA 1
ATOM 770 C C . LEU A 1 95 ? 2.018 -2.026 -7.421 1.00 83.62 95 LEU A C 1
ATOM 772 O O . LEU A 1 95 ? 1.018 -1.637 -6.810 1.00 83.62 95 LEU A O 1
ATOM 776 N N . PHE A 1 96 ? 2.044 -3.179 -8.088 1.00 84.06 96 PHE A N 1
ATOM 777 C CA . PHE A 1 96 ? 0.899 -4.082 -8.157 1.00 84.06 96 PHE A CA 1
ATOM 778 C C . PHE A 1 96 ? 0.513 -4.624 -6.772 1.00 84.06 96 PHE A C 1
ATOM 780 O O . PHE A 1 96 ? -0.659 -4.602 -6.389 1.00 84.06 96 PHE A O 1
ATOM 787 N N . LEU A 1 97 ? 1.499 -5.022 -5.963 1.00 81.75 97 LEU A N 1
ATOM 788 C CA . LEU A 1 97 ? 1.280 -5.455 -4.582 1.00 81.75 97 LEU A CA 1
ATOM 789 C C . LEU A 1 97 ? 0.727 -4.320 -3.709 1.00 81.75 97 LEU A C 1
ATOM 791 O O . LEU A 1 97 ? -0.222 -4.541 -2.958 1.00 81.75 97 LEU A O 1
ATOM 795 N N . CYS A 1 98 ? 1.235 -3.092 -3.844 1.00 77.94 98 CYS A N 1
ATOM 796 C CA . CYS A 1 98 ? 0.703 -1.925 -3.132 1.00 77.94 98 CYS A CA 1
ATOM 797 C C . CYS A 1 98 ? -0.775 -1.661 -3.468 1.00 77.94 98 CYS A C 1
ATOM 799 O O . CYS A 1 98 ? -1.575 -1.295 -2.595 1.00 77.94 98 CYS A O 1
ATOM 801 N N . GLN A 1 99 ? -1.177 -1.881 -4.722 1.00 75.19 99 GLN A N 1
ATOM 802 C CA . GLN A 1 99 ? -2.578 -1.786 -5.121 1.00 75.19 99 GLN A CA 1
ATOM 803 C C . GLN A 1 99 ? -3.427 -2.912 -4.519 1.00 75.19 99 GLN A C 1
ATOM 805 O O . GLN A 1 99 ? -4.489 -2.616 -3.956 1.00 75.19 99 GLN A O 1
ATOM 810 N N . LEU A 1 100 ? -2.958 -4.162 -4.564 1.00 78.56 100 LEU A N 1
ATOM 811 C CA . LEU A 1 100 ? -3.672 -5.314 -4.006 1.00 78.56 100 LEU A CA 1
ATOM 812 C C . LEU A 1 100 ? -3.868 -5.213 -2.494 1.00 78.56 100 LEU A C 1
ATOM 814 O O . LEU A 1 100 ? -4.974 -5.448 -2.015 1.00 78.56 100 LEU A O 1
ATOM 818 N N . VAL A 1 101 ? -2.840 -4.798 -1.751 1.00 71.69 101 VAL A N 1
ATOM 819 C CA . VAL A 1 101 ? -2.906 -4.625 -0.292 1.00 71.69 101 VAL A CA 1
ATOM 820 C C . VAL A 1 101 ? -4.015 -3.646 0.088 1.00 71.69 101 VAL A C 1
ATOM 822 O O . VAL A 1 101 ? -4.828 -3.942 0.960 1.00 71.69 101 VAL A O 1
ATOM 825 N N . GLY A 1 102 ? -4.125 -2.517 -0.616 1.00 65.62 102 GLY A N 1
ATOM 826 C CA . GLY A 1 102 ? -5.217 -1.576 -0.372 1.00 65.62 102 GLY A CA 1
ATOM 827 C C . GLY A 1 102 ? -6.594 -2.181 -0.657 1.00 65.62 102 GLY A C 1
ATOM 828 O O . GLY A 1 102 ? -7.513 -1.997 0.134 1.00 65.62 102 GLY A O 1
ATOM 829 N N . SER A 1 103 ? -6.740 -2.940 -1.746 1.00 68.25 103 SER A N 1
ATOM 830 C CA . SER A 1 103 ? -8.025 -3.561 -2.091 1.00 68.25 103 SER A CA 1
ATOM 831 C C . SER A 1 103 ? -8.420 -4.680 -1.124 1.00 68.25 103 SER A C 1
ATOM 833 O O . SER A 1 103 ? -9.582 -4.776 -0.743 1.00 68.25 103 SER A O 1
ATOM 835 N N . ALA A 1 104 ? -7.470 -5.515 -0.704 1.00 67.62 104 ALA A N 1
ATOM 836 C CA . ALA A 1 104 ? -7.717 -6.652 0.175 1.00 67.62 104 ALA A CA 1
ATOM 837 C C . ALA A 1 104 ? -7.971 -6.221 1.627 1.00 67.62 104 ALA A C 1
ATOM 839 O O . ALA A 1 104 ? -8.866 -6.761 2.280 1.00 67.62 104 ALA A O 1
ATOM 840 N N . ILE A 1 105 ? -7.221 -5.232 2.129 1.00 65.44 105 ILE A N 1
ATOM 841 C CA . ILE A 1 105 ? -7.393 -4.723 3.494 1.00 65.44 105 ILE A CA 1
ATOM 842 C C . ILE A 1 105 ? -8.702 -3.942 3.604 1.00 65.44 105 ILE A C 1
ATOM 844 O O . ILE A 1 105 ? -9.526 -4.275 4.451 1.00 65.44 105 ILE A O 1
ATOM 848 N N . PHE A 1 106 ? -8.945 -2.950 2.737 1.00 62.44 106 PHE A N 1
ATOM 849 C CA . PHE A 1 106 ? -10.184 -2.165 2.805 1.00 62.44 106 PHE A CA 1
ATOM 850 C C . PHE A 1 106 ? -11.416 -2.959 2.364 1.00 62.44 106 PHE A C 1
ATOM 852 O O . PHE A 1 106 ? -12.497 -2.747 2.910 1.00 62.44 106 PHE A O 1
ATOM 859 N N . GLY A 1 107 ? -11.259 -3.895 1.422 1.00 60.28 107 GLY A N 1
ATOM 860 C CA . GLY A 1 107 ? -12.333 -4.784 0.984 1.00 60.28 107 GLY A CA 1
ATOM 861 C C . GLY A 1 107 ? -12.843 -5.671 2.115 1.00 60.28 107 GLY A C 1
ATOM 862 O O . GLY A 1 107 ? -14.042 -5.688 2.370 1.00 60.28 107 GLY A O 1
ATOM 863 N N . ASN A 1 108 ? -11.945 -6.332 2.855 1.00 60.38 108 ASN A N 1
ATOM 864 C CA . ASN A 1 108 ? -12.343 -7.147 4.006 1.00 60.38 108 ASN A CA 1
ATOM 865 C C . ASN A 1 108 ? -12.858 -6.291 5.169 1.00 60.38 108 ASN A C 1
ATOM 867 O O . ASN A 1 108 ? -13.870 -6.630 5.771 1.00 60.38 108 ASN A O 1
ATOM 871 N N . LEU A 1 109 ? -12.229 -5.148 5.456 1.00 56.28 109 LEU A N 1
ATOM 872 C CA . LEU A 1 109 ? -12.700 -4.225 6.495 1.00 56.28 109 LEU A 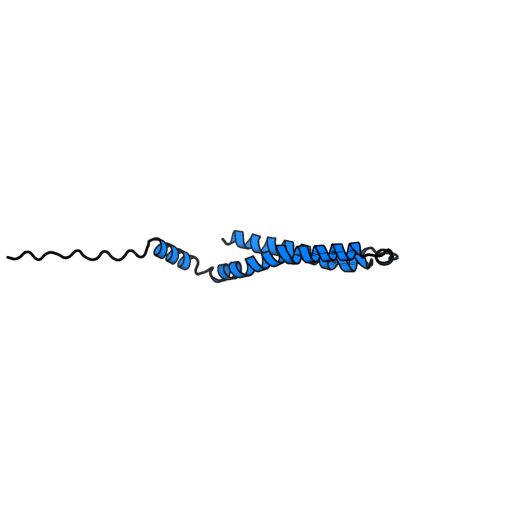CA 1
ATOM 873 C C . LEU A 1 109 ? -14.150 -3.773 6.288 1.00 56.28 109 LEU A C 1
ATOM 875 O O . LEU A 1 109 ? -14.882 -3.640 7.262 1.00 56.28 109 LEU A O 1
ATOM 879 N N . ARG A 1 110 ? -14.563 -3.546 5.036 1.00 54.06 110 ARG A N 1
ATOM 880 C CA . ARG A 1 110 ? -15.927 -3.117 4.696 1.00 54.06 110 ARG A CA 1
ATOM 881 C C . ARG A 1 110 ? -16.981 -4.202 4.931 1.00 54.06 110 ARG A C 1
ATOM 883 O O . ARG A 1 110 ? -18.151 -3.873 5.021 1.00 54.06 110 ARG A O 1
ATOM 890 N N . VAL A 1 111 ? -16.581 -5.473 4.990 1.00 50.50 111 VAL A N 1
ATOM 891 C CA . VAL A 1 111 ? -17.487 -6.611 5.235 1.00 50.50 111 VAL A CA 1
ATOM 892 C C . VAL A 1 111 ? -17.696 -6.848 6.736 1.00 50.50 111 VAL A C 1
ATOM 894 O O . VAL A 1 111 ? -18.722 -7.391 7.134 1.00 50.50 111 VAL A O 1
ATOM 897 N N . TYR A 1 112 ? -16.739 -6.437 7.574 1.00 47.34 112 TYR A N 1
ATOM 898 C CA . TYR A 1 112 ? -16.789 -6.607 9.033 1.00 47.34 112 TYR A CA 1
ATOM 899 C C . TYR A 1 112 ? -17.335 -5.383 9.800 1.00 47.34 112 TYR A C 1
ATOM 901 O O . TYR A 1 112 ? -17.483 -5.463 11.022 1.00 47.34 112 TYR A O 1
ATOM 909 N N . LEU A 1 113 ? -17.619 -4.275 9.104 1.00 43.88 113 LEU A N 1
ATOM 910 C CA . LEU A 1 113 ? -18.253 -3.044 9.606 1.00 43.88 113 LEU A CA 1
ATOM 911 C C . LEU A 1 113 ? -19.688 -2.939 9.087 1.00 43.88 113 LEU A C 1
ATOM 913 O O . LEU A 1 113 ? -20.552 -2.517 9.887 1.00 43.88 113 LEU A O 1
#

Radius of gyration: 30.2 Å; chains: 1; bounding box: 73×38×90 Å

Foldseek 3Di:
DDDDDDDDDPDPPPPPVVVVVVVVVCVVCVVCPVVVVCCVVVVVVLVCCLVPVLVVLVVVLVVLVVPDDPQLQDDDDDPCPRNNCVVCVVSVVSNVVSVVCVCVVVVVSVVVD